Protein AF-X1H5R1-F1 (afdb_monomer_lite)

Secondary structure (DSSP, 8-state):
-----PPPHHHHHHHHHHHHHHHHHTT--S-HHHHHHHHGGGS---HHHHHHHHHHHH--

Sequence (60 aa):
GTKVLAMPDRYRREMLADWQGAGRAQGYGDNTKPWYEANKDKMHLHPDTRRWIELKLEEL

pLDDT: mean 94.47, std 4.66, range [73.44, 98.06]

Structure (mmCIF, N/CA/C/O backbone):
data_AF-X1H5R1-F1
#
_entry.id   AF-X1H5R1-F1
#
loop_
_atom_site.group_PDB
_atom_site.id
_atom_site.type_symbol
_atom_site.label_atom_id
_atom_site.label_alt_id
_atom_site.label_comp_id
_atom_site.label_asym_id
_atom_site.label_entity_id
_atom_site.label_seq_id
_atom_site.pdbx_PDB_ins_code
_atom_site.Cartn_x
_atom_site.Cartn_y
_atom_site.Cartn_z
_atom_site.occupancy
_atom_site.B_iso_or_equiv
_atom_site.auth_seq_id
_atom_site.auth_comp_id
_atom_site.auth_asym_id
_atom_site.auth_atom_id
_atom_site.pdbx_PDB_model_num
ATOM 1 N N . GLY A 1 1 ? -7.364 1.405 20.738 1.00 73.44 1 GLY A N 1
ATOM 2 C CA . GLY A 1 1 ? -6.754 0.733 19.574 1.00 73.44 1 GLY A CA 1
ATOM 3 C C . GLY A 1 1 ? -7.426 1.223 18.311 1.00 73.44 1 GLY A C 1
ATOM 4 O O . GLY A 1 1 ? -8.617 1.507 18.355 1.00 73.44 1 GLY A O 1
ATOM 5 N N . THR A 1 2 ? -6.681 1.363 17.218 1.00 85.12 2 THR A N 1
ATOM 6 C CA . THR A 1 2 ? -7.226 1.799 15.922 1.00 85.12 2 THR A CA 1
ATOM 7 C C . THR A 1 2 ? -7.993 0.653 15.267 1.00 85.12 2 THR A C 1
ATOM 9 O O . THR A 1 2 ? -7.448 -0.438 15.107 1.00 85.12 2 THR A O 1
ATOM 12 N N . LYS A 1 3 ? -9.258 0.877 14.888 1.00 90.69 3 LYS A N 1
ATOM 13 C CA . LYS A 1 3 ? -10.044 -0.106 14.130 1.00 90.69 3 LYS A CA 1
ATOM 14 C C . LYS A 1 3 ? -9.669 -0.010 12.653 1.00 90.69 3 LYS A C 1
ATOM 16 O O . LYS A 1 3 ? -9.985 0.984 12.008 1.00 90.69 3 LYS A O 1
ATOM 21 N N . VAL A 1 4 ? -9.012 -1.038 12.126 1.00 93.81 4 VAL A N 1
ATOM 22 C CA . VAL A 1 4 ? -8.638 -1.127 10.708 1.00 93.81 4 VAL A CA 1
ATOM 23 C C . VAL A 1 4 ? -9.666 -1.994 9.986 1.00 93.81 4 VAL A C 1
ATOM 25 O O . VAL A 1 4 ? -9.969 -3.091 10.447 1.00 93.81 4 VAL A O 1
ATOM 28 N N . LEU A 1 5 ? -10.236 -1.499 8.886 1.00 95.44 5 LEU A N 1
ATOM 29 C CA . LEU A 1 5 ? -11.281 -2.187 8.120 1.00 95.44 5 LEU A CA 1
ATOM 30 C C . LEU A 1 5 ? -10.730 -2.716 6.797 1.00 95.44 5 LEU A C 1
ATOM 32 O O . LEU A 1 5 ? -9.827 -2.115 6.210 1.00 95.44 5 LEU A O 1
ATOM 36 N N . ALA A 1 6 ? -11.288 -3.831 6.323 1.00 96.25 6 ALA A N 1
ATOM 37 C CA . ALA A 1 6 ? -10.989 -4.348 4.995 1.00 96.25 6 ALA A CA 1
ATOM 38 C C . ALA A 1 6 ? -11.307 -3.286 3.938 1.00 96.25 6 ALA A C 1
ATOM 40 O O . ALA A 1 6 ? -12.371 -2.665 3.960 1.00 96.25 6 ALA A O 1
ATOM 41 N N . MET A 1 7 ? -10.371 -3.081 3.016 1.00 96.56 7 MET A N 1
ATOM 42 C CA . MET A 1 7 ? -10.543 -2.126 1.936 1.00 96.56 7 MET A CA 1
ATOM 43 C C . MET A 1 7 ? -11.321 -2.807 0.801 1.00 96.56 7 MET A C 1
ATOM 45 O O . MET A 1 7 ? -10.887 -3.864 0.331 1.00 96.56 7 MET A O 1
ATOM 49 N N . PRO A 1 8 ? -12.448 -2.231 0.344 1.00 97.69 8 PRO A N 1
ATOM 50 C CA . PRO A 1 8 ? -13.157 -2.714 -0.833 1.00 97.69 8 PRO A CA 1
ATOM 51 C C . PRO A 1 8 ? -12.242 -2.852 -2.047 1.00 97.69 8 PRO A C 1
ATOM 53 O O . PRO A 1 8 ? -11.283 -2.098 -2.222 1.00 97.69 8 PRO A O 1
ATOM 56 N N . ASP A 1 9 ? -12.582 -3.792 -2.923 1.00 96.75 9 ASP A N 1
ATOM 57 C CA . ASP A 1 9 ? -11.714 -4.189 -4.025 1.00 96.75 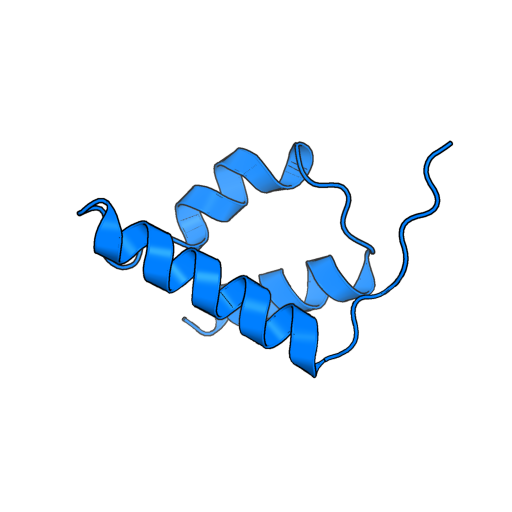9 ASP A CA 1
ATOM 58 C C . ASP A 1 9 ? -11.357 -3.044 -4.992 1.00 96.75 9 ASP A C 1
ATOM 60 O O . ASP A 1 9 ? -10.215 -2.943 -5.437 1.00 96.75 9 ASP A O 1
ATOM 64 N N . ARG A 1 10 ? -12.298 -2.128 -5.248 1.00 97.62 10 ARG A N 1
ATOM 65 C CA . ARG A 1 10 ? -12.043 -0.912 -6.034 1.00 97.62 10 ARG A CA 1
ATOM 66 C C . ARG A 1 10 ? -10.916 -0.067 -5.433 1.00 97.62 10 ARG A C 1
ATOM 68 O O . ARG A 1 10 ? -10.003 0.328 -6.146 1.00 97.62 10 ARG A O 1
ATOM 75 N N . TYR A 1 11 ? -10.965 0.180 -4.127 1.00 97.75 11 TYR A N 1
ATOM 76 C CA . TYR A 1 11 ? -10.036 1.097 -3.467 1.00 97.75 11 TYR A CA 1
ATOM 77 C C . TYR A 1 11 ? -8.647 0.489 -3.270 1.00 97.75 11 TYR A C 1
ATOM 79 O O . TYR A 1 11 ? -7.657 1.193 -3.427 1.00 97.75 11 TYR A O 1
ATOM 87 N N . ARG A 1 12 ? -8.541 -0.821 -3.002 1.00 96.94 12 ARG A N 1
ATOM 88 C CA . ARG A 1 12 ? -7.219 -1.473 -2.901 1.00 96.94 12 ARG A CA 1
ATOM 89 C C . ARG A 1 12 ? -6.495 -1.525 -4.249 1.00 96.94 12 ARG A C 1
ATOM 91 O O . ARG A 1 12 ? -5.272 -1.436 -4.274 1.00 96.94 12 ARG A O 1
A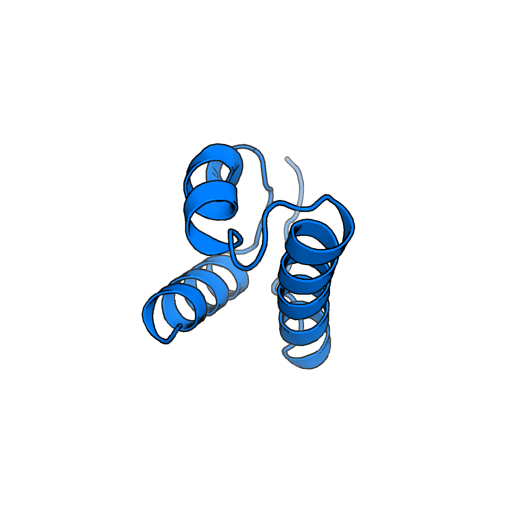TOM 98 N N . ARG A 1 13 ? -7.246 -1.619 -5.357 1.00 97.06 13 ARG A N 1
ATOM 99 C CA . ARG A 1 13 ? -6.709 -1.516 -6.721 1.00 97.06 13 ARG A CA 1
ATOM 100 C C . ARG A 1 13 ? -6.217 -0.105 -7.036 1.00 97.06 13 ARG A C 1
ATOM 102 O O . ARG A 1 13 ? -5.099 0.027 -7.518 1.00 97.06 13 ARG A O 1
ATOM 109 N N . GLU A 1 14 ? -7.012 0.920 -6.727 1.00 98.06 14 GLU A N 1
ATOM 110 C CA . GLU A 1 14 ? -6.584 2.317 -6.906 1.00 98.06 14 GLU A CA 1
ATOM 111 C C . GLU A 1 14 ? -5.349 2.643 -6.052 1.00 98.06 14 GLU A C 1
ATOM 113 O O . GLU A 1 14 ? -4.375 3.162 -6.580 1.00 98.06 14 GLU A O 1
ATO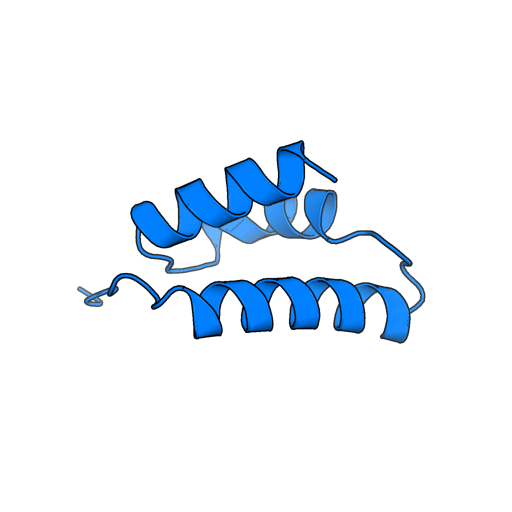M 118 N N . MET A 1 15 ? -5.307 2.212 -4.788 1.00 96.69 15 MET A N 1
ATOM 119 C CA . MET A 1 15 ? -4.139 2.400 -3.919 1.00 96.69 15 MET A CA 1
ATOM 120 C C . MET A 1 15 ? -2.856 1.766 -4.486 1.00 96.69 15 MET A C 1
ATOM 122 O O . MET A 1 15 ? -1.794 2.383 -4.439 1.00 96.69 15 MET A O 1
ATOM 126 N N . LEU A 1 16 ? -2.934 0.543 -5.024 1.00 96.44 16 LEU A N 1
ATOM 127 C CA . LEU A 1 16 ? -1.773 -0.106 -5.642 1.00 96.44 16 LEU A CA 1
ATOM 128 C C . LEU A 1 16 ? -1.307 0.651 -6.899 1.00 96.44 16 LEU A C 1
ATOM 130 O O . LEU A 1 16 ? -0.105 0.834 -7.089 1.00 96.44 16 LEU A O 1
ATOM 134 N N . ALA A 1 17 ? -2.248 1.127 -7.720 1.00 95.81 17 ALA A N 1
ATOM 135 C CA . ALA A 1 17 ? -1.948 1.929 -8.904 1.00 95.81 17 ALA A CA 1
ATOM 136 C C . ALA A 1 17 ? -1.312 3.282 -8.541 1.00 95.81 17 ALA A C 1
ATOM 138 O O . ALA A 1 17 ? -0.356 3.698 -9.195 1.00 95.81 17 ALA A O 1
ATOM 139 N N . ASP A 1 18 ? -1.775 3.933 -7.471 1.00 96.25 18 ASP A N 1
ATOM 140 C CA . ASP A 1 18 ? -1.187 5.173 -6.959 1.00 96.25 18 ASP A CA 1
ATOM 141 C C . ASP A 1 18 ? 0.267 4.967 -6.531 1.00 96.25 18 ASP A C 1
ATOM 143 O O . ASP A 1 18 ? 1.124 5.799 -6.828 1.00 96.25 18 ASP A O 1
ATOM 147 N N . TRP A 1 19 ? 0.590 3.843 -5.883 1.00 95.69 19 TRP A N 1
ATOM 148 C CA . TRP A 1 19 ? 1.971 3.535 -5.500 1.00 95.69 19 TRP A CA 1
ATOM 149 C C . TRP A 1 19 ? 2.878 3.315 -6.712 1.00 95.69 19 TRP A C 1
ATOM 151 O O . TRP A 1 19 ? 4.002 3.822 -6.739 1.00 95.69 19 TRP A O 1
ATOM 161 N N . GLN A 1 20 ? 2.391 2.609 -7.734 1.00 94.75 20 GLN A N 1
ATOM 162 C CA . GLN A 1 20 ? 3.108 2.435 -9.001 1.00 94.75 20 GLN A CA 1
ATOM 163 C C . GLN A 1 20 ? 3.307 3.773 -9.723 1.00 94.75 20 GLN A C 1
ATOM 165 O O . GLN A 1 20 ? 4.401 4.074 -10.206 1.00 94.75 20 GLN A O 1
ATOM 170 N N . GLY A 1 21 ? 2.266 4.608 -9.761 1.00 95.88 21 GLY A N 1
ATOM 171 C CA . GLY A 1 21 ? 2.318 5.950 -10.332 1.00 95.88 21 GLY A CA 1
ATOM 172 C C . GLY A 1 21 ? 3.312 6.851 -9.601 1.00 95.88 21 GLY A C 1
ATOM 173 O O . GLY A 1 21 ? 4.135 7.503 -10.241 1.00 95.88 21 GLY A O 1
ATOM 174 N N . ALA A 1 22 ? 3.299 6.836 -8.267 1.00 95.50 22 ALA A N 1
ATOM 175 C CA . ALA A 1 22 ? 4.200 7.621 -7.431 1.00 95.50 22 ALA A CA 1
ATOM 176 C C . ALA A 1 22 ? 5.670 7.215 -7.606 1.00 95.50 22 ALA A C 1
ATOM 178 O O . ALA A 1 22 ? 6.537 8.090 -7.649 1.00 95.50 22 ALA A O 1
ATOM 179 N N . GLY A 1 23 ? 5.965 5.916 -7.730 1.00 94.12 23 GLY A N 1
ATOM 180 C CA . GLY A 1 23 ? 7.314 5.417 -8.016 1.00 94.12 23 GLY A CA 1
ATOM 181 C C . GLY A 1 23 ? 7.855 5.947 -9.345 1.00 94.12 23 GLY A C 1
ATOM 182 O O . GLY A 1 23 ? 8.955 6.505 -9.408 1.00 94.12 23 GLY A O 1
ATOM 183 N N . ARG A 1 24 ? 7.032 5.879 -10.397 1.00 93.44 24 ARG A N 1
ATOM 184 C CA . ARG A 1 24 ? 7.371 6.390 -11.734 1.00 93.44 24 ARG A CA 1
ATOM 185 C C . ARG A 1 24 ? 7.528 7.908 -11.755 1.00 93.44 24 ARG A C 1
ATOM 187 O O . ARG A 1 24 ? 8.505 8.400 -12.311 1.00 93.44 24 ARG A O 1
ATOM 194 N N . ALA A 1 25 ? 6.614 8.643 -11.121 1.00 95.56 25 ALA A N 1
ATOM 195 C CA . ALA A 1 25 ? 6.647 10.105 -11.068 1.00 95.56 25 ALA A CA 1
ATOM 196 C C . ALA A 1 25 ? 7.890 10.647 -10.341 1.00 95.56 25 ALA A C 1
ATOM 198 O O . ALA A 1 25 ? 8.408 11.696 -10.710 1.00 95.56 25 ALA A O 1
ATOM 199 N N . GLN A 1 26 ? 8.396 9.918 -9.342 1.00 93.94 26 GLN A N 1
ATOM 200 C CA . GLN A 1 26 ? 9.617 10.273 -8.609 1.00 93.94 26 GLN A CA 1
ATOM 201 C C . GLN A 1 26 ? 10.914 9.811 -9.301 1.00 93.94 26 GLN A C 1
ATOM 203 O O . GLN A 1 26 ? 11.999 10.047 -8.777 1.00 93.94 26 GLN A O 1
ATOM 208 N N . GLY A 1 27 ? 10.831 9.157 -10.466 1.00 92.94 27 GLY A N 1
ATOM 209 C CA . GLY A 1 27 ? 11.998 8.674 -11.211 1.00 92.94 27 GLY A CA 1
ATOM 210 C C . GLY A 1 27 ? 12.553 7.324 -10.742 1.00 92.94 27 GLY A C 1
ATOM 211 O O . GLY A 1 27 ? 13.603 6.908 -11.223 1.00 92.94 27 GLY A O 1
ATOM 212 N N . TYR A 1 28 ? 11.858 6.613 -9.848 1.00 89.88 28 TYR A N 1
ATOM 213 C CA . TYR A 1 28 ? 12.274 5.284 -9.383 1.00 89.88 28 TYR A CA 1
ATOM 214 C C . TYR A 1 28 ? 11.807 4.133 -10.288 1.00 89.88 28 TYR A C 1
ATOM 216 O O . TYR A 1 28 ? 12.230 2.995 -10.097 1.00 89.88 28 TYR A O 1
ATOM 224 N N . GLY A 1 29 ? 10.942 4.408 -11.269 1.00 89.44 29 GLY A N 1
ATOM 225 C CA . GLY A 1 29 ? 10.381 3.384 -12.151 1.00 89.44 29 GLY A CA 1
ATOM 226 C C . GLY A 1 29 ? 9.376 2.481 -11.431 1.00 89.44 29 GLY A C 1
ATOM 227 O O . GLY A 1 29 ? 8.575 2.961 -10.630 1.00 89.44 29 GLY A O 1
ATOM 228 N N . ASP A 1 30 ? 9.389 1.184 -11.744 1.00 85.06 30 ASP A N 1
ATOM 229 C CA . ASP A 1 30 ? 8.564 0.186 -11.054 1.00 85.06 30 ASP A CA 1
ATOM 230 C C . ASP A 1 30 ? 9.279 -0.323 -9.795 1.00 85.06 30 ASP A C 1
ATOM 232 O O . ASP A 1 30 ? 9.972 -1.339 -9.799 1.00 85.06 30 ASP A O 1
ATOM 236 N N . ASN A 1 31 ? 9.176 0.453 -8.716 1.00 92.44 31 ASN A N 1
ATOM 237 C CA . ASN A 1 31 ? 9.811 0.155 -7.433 1.00 92.44 31 ASN A CA 1
ATOM 238 C C . ASN A 1 31 ? 8.794 -0.191 -6.331 1.00 92.44 31 ASN A C 1
ATOM 240 O O . ASN A 1 31 ? 9.131 -0.149 -5.145 1.00 92.44 31 ASN A O 1
ATOM 244 N N . THR A 1 32 ? 7.551 -0.521 -6.692 1.00 94.81 32 THR A N 1
ATOM 245 C CA . THR A 1 32 ? 6.463 -0.672 -5.718 1.00 94.81 32 THR A CA 1
ATOM 246 C C . THR A 1 32 ? 6.697 -1.834 -4.755 1.00 94.81 32 THR A C 1
ATOM 248 O O . THR A 1 32 ? 6.502 -1.656 -3.555 1.00 94.81 32 THR A O 1
ATOM 251 N N . LYS A 1 33 ? 7.178 -2.991 -5.233 1.00 95.19 33 LYS A N 1
ATOM 252 C CA . LYS A 1 33 ? 7.496 -4.152 -4.379 1.00 95.19 33 LYS A CA 1
ATOM 253 C C . LYS A 1 33 ? 8.586 -3.853 -3.336 1.00 95.19 33 LYS A C 1
ATOM 255 O O . LYS A 1 33 ? 8.297 -3.986 -2.147 1.00 95.19 33 LYS A O 1
ATOM 260 N N . PRO A 1 34 ? 9.804 -3.402 -3.707 1.00 95.31 34 PRO A N 1
ATOM 261 C CA . PRO A 1 34 ? 10.839 -3.097 -2.716 1.00 95.31 34 PRO A CA 1
ATOM 262 C C . PRO A 1 34 ? 10.443 -1.947 -1.778 1.00 95.31 34 PRO A C 1
ATOM 264 O O . PRO A 1 34 ? 10.773 -1.979 -0.593 1.00 95.31 34 PRO A O 1
ATOM 267 N N . TRP A 1 35 ? 9.694 -0.952 -2.269 1.00 95.44 35 TRP A N 1
ATOM 268 C CA . TRP A 1 35 ? 9.162 0.112 -1.419 1.00 95.44 35 TRP A CA 1
ATOM 269 C C . TRP A 1 35 ? 8.138 -0.413 -0.405 1.00 95.44 35 TRP A C 1
ATOM 271 O O . TRP A 1 35 ? 8.203 -0.036 0.768 1.00 95.44 35 TRP A O 1
ATOM 281 N N . TYR A 1 36 ? 7.220 -1.286 -0.833 1.00 96.69 36 TYR A N 1
ATOM 282 C CA . TYR A 1 36 ? 6.238 -1.912 0.047 1.00 96.69 36 TYR A CA 1
ATOM 283 C C . TYR A 1 36 ? 6.945 -2.716 1.136 1.00 96.69 36 TYR A C 1
ATOM 285 O O . TYR A 1 36 ? 6.712 -2.446 2.307 1.00 96.69 36 TYR A O 1
ATOM 293 N N . GLU A 1 37 ? 7.876 -3.607 0.789 1.00 96.44 37 GLU A N 1
ATOM 294 C CA . GLU A 1 37 ? 8.614 -4.424 1.764 1.00 96.44 37 GLU A CA 1
ATOM 295 C C . GLU A 1 37 ? 9.307 -3.583 2.848 1.00 96.44 37 GLU A C 1
ATOM 297 O O . GLU A 1 37 ? 9.219 -3.905 4.032 1.00 96.44 37 GLU A O 1
ATOM 302 N N . ALA A 1 38 ? 9.913 -2.452 2.474 1.00 96.81 38 ALA A N 1
ATOM 303 C CA . ALA A 1 38 ? 10.582 -1.549 3.413 1.00 96.81 38 ALA A CA 1
ATOM 304 C C . ALA A 1 38 ? 9.627 -0.716 4.296 1.00 96.81 38 ALA A C 1
ATOM 306 O O . ALA A 1 38 ? 10.057 -0.106 5.281 1.00 96.81 38 ALA A O 1
ATOM 307 N N . ASN A 1 39 ? 8.341 -0.624 3.940 1.00 96.56 39 ASN A N 1
ATOM 308 C CA . ASN A 1 39 ? 7.370 0.249 4.610 1.00 96.56 39 ASN A CA 1
ATOM 309 C C . ASN A 1 39 ? 6.130 -0.478 5.136 1.00 96.56 39 ASN A C 1
ATOM 311 O O . ASN A 1 39 ? 5.338 0.139 5.849 1.00 96.56 39 ASN A O 1
ATOM 315 N N . LYS A 1 40 ? 5.960 -1.769 4.839 1.00 95.94 40 LYS A N 1
ATOM 316 C CA . LYS A 1 40 ? 4.745 -2.530 5.134 1.00 95.94 40 LYS A CA 1
ATOM 317 C C . LYS A 1 40 ? 4.396 -2.516 6.622 1.00 95.94 40 LYS A C 1
ATOM 319 O O . LYS A 1 40 ? 3.215 -2.440 6.945 1.00 95.94 40 LYS A O 1
ATOM 324 N N . ASP A 1 41 ? 5.383 -2.495 7.514 1.00 95.81 41 ASP A N 1
ATOM 325 C CA . ASP A 1 41 ? 5.175 -2.477 8.972 1.00 95.81 41 ASP A CA 1
ATOM 326 C C . ASP A 1 41 ? 4.765 -1.101 9.518 1.00 95.81 41 ASP A C 1
ATOM 328 O O . ASP A 1 41 ? 4.230 -0.993 10.618 1.00 95.81 41 ASP A O 1
ATOM 332 N N . LYS A 1 42 ? 4.960 -0.033 8.736 1.00 95.81 42 LYS A N 1
ATOM 333 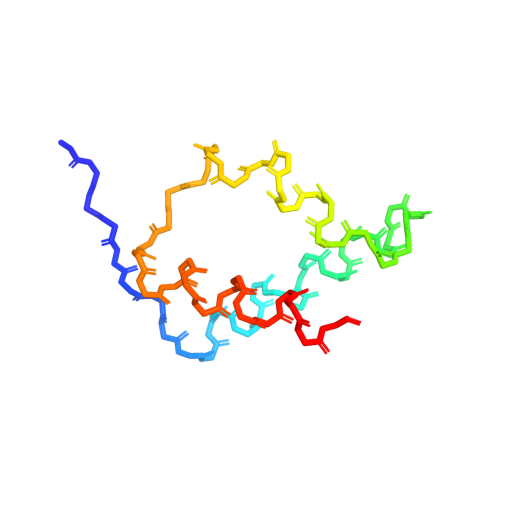C CA . LYS A 1 42 ? 4.517 1.328 9.078 1.00 95.81 42 LYS A CA 1
ATOM 334 C C . LYS A 1 42 ? 3.042 1.557 8.728 1.00 95.81 42 LYS A C 1
ATOM 336 O O . LYS A 1 42 ? 2.458 2.558 9.138 1.00 95.81 42 LYS A O 1
ATOM 341 N N . MET A 1 43 ? 2.441 0.657 7.944 1.00 93.69 43 MET A N 1
ATOM 342 C CA . MET A 1 43 ? 1.080 0.787 7.427 1.00 93.69 43 MET A CA 1
ATOM 343 C C . MET A 1 43 ? 0.074 0.010 8.278 1.00 93.69 43 MET A C 1
ATOM 345 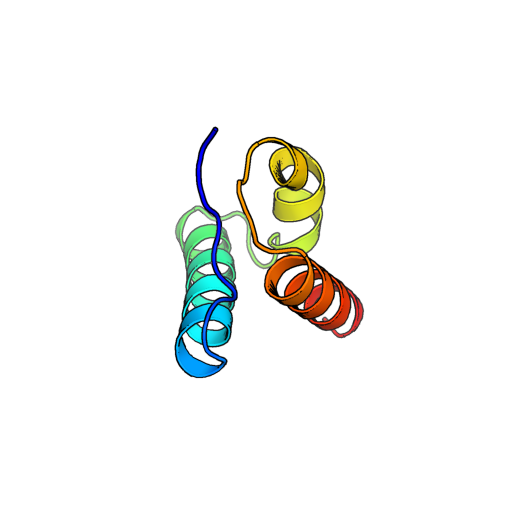O O . MET A 1 43 ? 0.203 -1.198 8.490 1.00 93.69 43 MET A O 1
ATOM 349 N N . HIS A 1 44 ? -1.010 0.677 8.667 1.00 94.62 44 HIS A N 1
ATOM 350 C CA . HIS A 1 44 ? -2.164 0.024 9.279 1.00 94.62 44 HIS A CA 1
ATOM 351 C C . HIS A 1 44 ? -3.129 -0.459 8.193 1.00 94.62 44 HIS A C 1
ATOM 353 O O . HIS A 1 44 ? -4.043 0.256 7.788 1.00 94.62 44 HIS A O 1
ATOM 359 N N . LEU A 1 45 ? -2.915 -1.685 7.718 1.00 95.50 45 LEU A N 1
ATOM 360 C CA . LEU A 1 45 ? -3.766 -2.343 6.727 1.00 95.50 45 LEU A CA 1
ATOM 361 C C . LEU A 1 45 ? -4.482 -3.534 7.353 1.00 95.50 45 LEU A C 1
ATOM 363 O O . LEU A 1 45 ? -3.895 -4.284 8.132 1.00 95.50 45 LEU A O 1
ATOM 367 N N . HIS A 1 46 ? -5.751 -3.719 6.991 1.00 97.12 46 HIS A N 1
ATOM 368 C CA . HIS A 1 46 ? -6.489 -4.914 7.383 1.00 97.12 46 HIS A CA 1
ATOM 369 C C . HIS A 1 46 ? -5.800 -6.155 6.792 1.00 97.12 46 HIS A C 1
ATOM 371 O O . HIS A 1 46 ? -5.343 -6.073 5.645 1.00 97.12 46 HIS A O 1
ATOM 377 N N . PRO A 1 47 ? -5.747 -7.296 7.506 1.00 96.62 47 PRO A N 1
ATOM 378 C CA . PRO A 1 47 ? -5.076 -8.506 7.027 1.00 96.62 47 PRO A CA 1
ATOM 379 C C . PRO A 1 47 ? -5.490 -8.930 5.612 1.00 96.62 47 PRO A C 1
ATOM 381 O O . PRO A 1 47 ? -4.630 -9.244 4.796 1.00 96.62 47 PRO A O 1
ATOM 384 N N . ASP A 1 48 ? -6.781 -8.844 5.276 1.00 97.50 48 ASP A N 1
ATOM 385 C CA . ASP A 1 48 ? -7.268 -9.182 3.927 1.00 97.50 48 ASP A CA 1
ATOM 386 C C . ASP A 1 48 ? -6.756 -8.228 2.843 1.00 97.50 48 ASP A C 1
ATOM 388 O O . ASP A 1 48 ? -6.439 -8.652 1.731 1.00 97.50 48 ASP A O 1
ATOM 392 N N . THR A 1 49 ? -6.662 -6.932 3.158 1.00 97.50 49 THR A N 1
ATOM 393 C CA . THR A 1 49 ? -6.102 -5.933 2.241 1.00 97.50 49 THR A CA 1
ATOM 394 C C . THR A 1 49 ? -4.612 -6.190 2.044 1.00 97.50 49 THR A C 1
ATOM 396 O O . THR A 1 49 ? -4.144 -6.210 0.911 1.00 97.50 49 THR A O 1
ATOM 399 N N . ARG A 1 50 ? -3.883 -6.440 3.138 1.00 97.56 50 ARG A N 1
ATOM 400 C CA . ARG A 1 50 ? -2.450 -6.753 3.127 1.00 97.56 50 ARG A CA 1
ATOM 401 C C . ARG A 1 50 ? -2.149 -7.991 2.290 1.00 97.56 50 ARG A C 1
ATOM 403 O O . ARG A 1 50 ? -1.367 -7.910 1.351 1.00 97.56 50 ARG A O 1
ATOM 410 N N . ARG A 1 51 ? -2.837 -9.100 2.570 1.00 97.62 51 ARG A N 1
ATOM 411 C CA . ARG A 1 51 ? -2.694 -10.351 1.820 1.00 97.62 51 ARG A CA 1
ATOM 412 C C . ARG A 1 51 ? -2.957 -10.145 0.332 1.00 97.62 51 ARG A C 1
ATOM 414 O O . ARG A 1 51 ? -2.250 -10.701 -0.498 1.00 97.62 51 ARG A O 1
ATOM 421 N N . TRP A 1 52 ? -3.978 -9.361 -0.014 1.00 97.88 52 TRP A N 1
ATOM 422 C CA . TRP A 1 52 ? -4.281 -9.076 -1.413 1.00 97.88 52 TRP A CA 1
ATOM 423 C C . TRP A 1 52 ? -3.157 -8.292 -2.104 1.00 97.88 52 TRP A C 1
ATOM 425 O O . TRP A 1 52 ? -2.795 -8.639 -3.223 1.00 97.88 52 TRP A O 1
ATOM 435 N N . ILE A 1 53 ? -2.586 -7.281 -1.440 1.00 97.25 53 ILE A N 1
ATOM 436 C CA . ILE A 1 53 ? -1.443 -6.517 -1.967 1.00 97.25 53 ILE A CA 1
ATOM 437 C C . ILE A 1 53 ? -0.245 -7.438 -2.183 1.00 97.25 53 ILE A C 1
ATOM 439 O O . ILE A 1 53 ? 0.342 -7.416 -3.256 1.00 97.25 53 ILE A O 1
ATOM 443 N N . GLU A 1 54 ? 0.091 -8.262 -1.191 1.00 97.31 54 GLU A N 1
ATOM 444 C CA . GLU A 1 54 ? 1.233 -9.180 -1.253 1.00 97.31 54 GLU A CA 1
ATOM 445 C C . GLU A 1 54 ? 1.097 -10.159 -2.420 1.00 97.31 54 GLU A C 1
ATOM 447 O O . GLU A 1 54 ? 2.031 -10.308 -3.198 1.00 97.31 54 GLU A O 1
ATOM 452 N N . LEU A 1 55 ? -0.095 -10.727 -2.632 1.00 97.31 55 LEU A N 1
ATOM 453 C CA . LEU A 1 55 ? -0.362 -11.559 -3.808 1.00 97.31 55 LEU A CA 1
ATOM 454 C C . LEU A 1 55 ? -0.160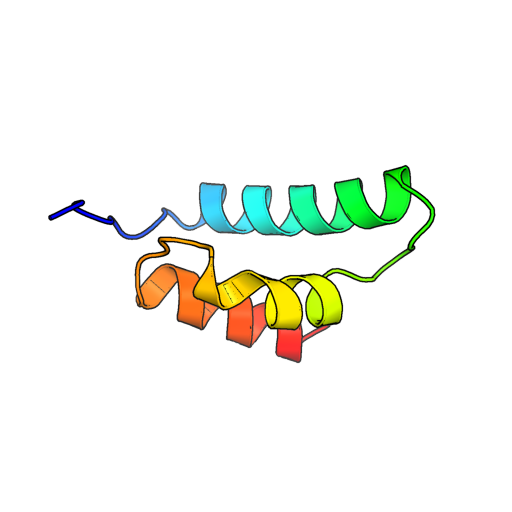 -10.791 -5.122 1.00 97.31 55 LEU A C 1
ATOM 456 O O . LEU A 1 55 ? 0.424 -11.329 -6.055 1.00 97.31 55 LEU A O 1
ATOM 460 N N . LYS A 1 56 ? -0.605 -9.532 -5.204 1.00 96.31 56 LYS A N 1
ATOM 461 C CA . LYS A 1 56 ? -0.434 -8.722 -6.419 1.00 96.31 56 LYS A CA 1
ATOM 462 C C . LYS A 1 56 ? 1.001 -8.294 -6.678 1.00 96.31 56 LYS A C 1
ATOM 464 O O . LYS A 1 56 ? 1.380 -8.206 -7.835 1.00 96.31 56 LYS A O 1
ATOM 469 N N . LEU A 1 57 ? 1.799 -8.075 -5.640 1.00 94.94 57 LEU A N 1
ATOM 470 C CA . LEU A 1 57 ? 3.225 -7.778 -5.780 1.00 94.94 57 LEU A CA 1
ATOM 471 C C . LEU A 1 57 ? 4.069 -9.018 -6.125 1.00 94.94 57 LEU A C 1
ATOM 473 O O . LEU A 1 57 ? 5.198 -8.867 -6.578 1.00 94.94 57 LEU A O 1
ATOM 477 N N . GLU A 1 58 ? 3.562 -10.231 -5.905 1.00 93.75 58 GLU A N 1
ATOM 478 C CA . GLU A 1 58 ? 4.190 -11.468 -6.398 1.00 93.75 58 GLU A CA 1
ATOM 479 C C . GLU A 1 58 ? 3.847 -11.769 -7.869 1.00 93.75 58 GLU A C 1
ATOM 481 O O . GLU A 1 58 ? 4.586 -12.491 -8.530 1.00 93.75 58 GLU A O 1
ATOM 486 N N . GLU A 1 59 ? 2.744 -11.223 -8.390 1.00 89.06 59 GLU A N 1
ATOM 487 C CA . GLU A 1 59 ? 2.323 -11.377 -9.794 1.00 89.06 59 GLU A CA 1
ATOM 488 C C . GLU A 1 59 ? 2.983 -10.365 -10.761 1.00 89.06 59 GLU A C 1
ATOM 490 O O . GLU A 1 59 ? 2.837 -10.521 -11.976 1.00 89.06 59 GLU A O 1
ATOM 495 N N . LEU A 1 60 ? 3.652 -9.328 -10.237 1.00 74.94 60 LEU A N 1
ATOM 496 C CA . LEU A 1 60 ? 4.353 -8.272 -10.991 1.00 74.94 60 LEU A CA 1
ATOM 497 C C . LEU A 1 60 ? 5.832 -8.615 -11.200 1.00 74.94 60 LEU A C 1
ATOM 499 O O . LEU A 1 60 ? 6.313 -8.384 -12.331 1.00 74.94 60 LEU A O 1
#

Organism: NCBI:txid412755

Foldseek 3Di:
DDDADADPPVVLVVVLVVLQVVCVVVVNHRCSLVVCVVCVVVDDHDPVSSVVVVVVSVVD

Radius of gyration: 11.76 Å; chains: 1; bounding box: 25×22×32 Å

InterPro domains:
  IPR043721 Family of unknown function DUF5662 [PF18907] (2-54)